Protein AF-A0A257WZ90-F1 (afdb_monomer_lite)

Radius of gyration: 16.27 Å; chains: 1; bounding box: 26×36×58 Å

pLDDT: mean 79.29, std 16.72, range [40.75, 93.0]

Structure (mmCIF, N/CA/C/O backbone):
data_AF-A0A257WZ90-F1
#
_entry.id   AF-A0A257WZ90-F1
#
loop_
_atom_site.group_PDB
_atom_site.id
_atom_site.type_symbol
_atom_site.label_atom_id
_atom_site.label_alt_id
_atom_site.label_comp_id
_atom_site.label_asym_id
_atom_site.label_entity_id
_atom_site.label_seq_id
_atom_site.pdbx_PDB_ins_code
_atom_site.Cartn_x
_atom_site.Cartn_y
_atom_site.Cartn_z
_atom_site.occupancy
_atom_site.B_iso_or_equiv
_atom_site.auth_seq_id
_atom_site.auth_comp_id
_atom_site.auth_asym_id
_atom_site.auth_atom_id
_atom_site.pdbx_PDB_model_num
ATOM 1 N N . MET A 1 1 ? -10.600 -3.052 45.198 1.00 41.41 1 MET A N 1
ATOM 2 C CA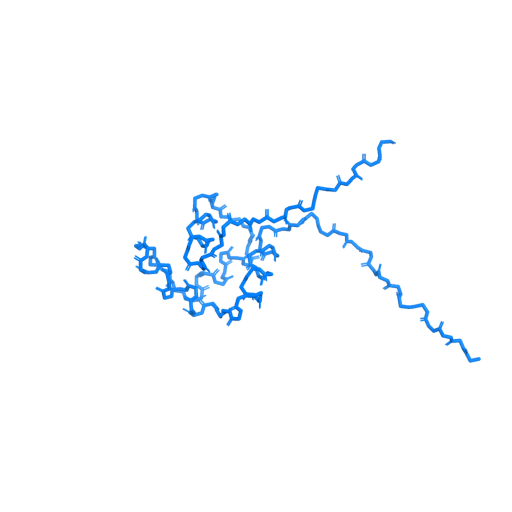 . MET A 1 1 ? -10.120 -3.783 44.007 1.00 41.41 1 MET A CA 1
ATOM 3 C C . MET A 1 1 ? -10.365 -2.874 42.810 1.00 41.41 1 MET A C 1
ATOM 5 O O . MET A 1 1 ? -11.466 -2.852 42.280 1.00 41.41 1 MET A O 1
ATOM 9 N N . GLY A 1 2 ? -9.414 -1.980 42.526 1.00 41.00 2 GLY A N 1
ATOM 10 C CA . GLY A 1 2 ? -9.559 -0.964 41.485 1.00 41.00 2 GLY A CA 1
ATOM 11 C C . GLY A 1 2 ? -9.483 -1.614 40.112 1.00 41.00 2 GLY A C 1
ATOM 12 O O . GLY A 1 2 ? -8.469 -2.220 39.777 1.00 41.00 2 GLY A O 1
ATOM 13 N N . ILE A 1 3 ? -10.565 -1.519 39.348 1.00 57.34 3 ILE A N 1
ATOM 14 C CA . ILE A 1 3 ? -10.549 -1.817 37.920 1.00 57.34 3 ILE A CA 1
ATOM 15 C C . ILE A 1 3 ? -9.850 -0.648 37.242 1.00 57.34 3 ILE A C 1
ATOM 17 O O . ILE A 1 3 ? -10.349 0.472 37.194 1.00 57.34 3 ILE A O 1
ATOM 21 N N . SER A 1 4 ? -8.633 -0.951 36.824 1.00 43.78 4 SER A N 1
ATOM 22 C CA . SER A 1 4 ? -7.687 -0.115 36.118 1.00 43.78 4 SER A CA 1
ATOM 23 C C . SER A 1 4 ? -8.336 0.570 34.920 1.00 43.78 4 SER A C 1
ATOM 25 O O . SER A 1 4 ? -8.820 -0.078 33.990 1.00 43.78 4 SER A O 1
ATOM 27 N N . GLU A 1 5 ? -8.268 1.900 34.937 1.00 49.22 5 GLU A N 1
ATOM 28 C CA . GLU A 1 5 ? -8.301 2.753 33.757 1.00 49.22 5 GLU A CA 1
ATOM 29 C C . GLU A 1 5 ? -7.338 2.192 32.706 1.00 49.22 5 GLU A C 1
ATOM 31 O O . GLU A 1 5 ? -6.123 2.384 32.768 1.00 49.22 5 GLU A O 1
ATOM 36 N N . SER A 1 6 ? -7.877 1.495 31.704 1.00 42.44 6 SER A N 1
ATOM 37 C CA . SER A 1 6 ? -7.170 1.332 30.441 1.00 42.44 6 SER A CA 1
ATOM 38 C C . SER A 1 6 ? -7.351 2.626 29.663 1.00 42.44 6 SER A C 1
ATOM 40 O O . SER A 1 6 ? -8.213 2.770 28.793 1.00 42.44 6 SER A O 1
ATOM 42 N N . SER A 1 7 ? -6.543 3.602 30.064 1.00 41.16 7 SER A N 1
ATOM 43 C CA . SER A 1 7 ? -6.242 4.818 29.335 1.00 41.16 7 SER A CA 1
ATOM 44 C C . SER A 1 7 ? -5.966 4.466 27.875 1.00 41.16 7 SER A C 1
ATOM 46 O O . SER A 1 7 ? -4.883 3.991 27.527 1.00 41.16 7 SER A O 1
ATOM 48 N N . ARG A 1 8 ? -6.944 4.706 26.990 1.00 42.66 8 ARG A N 1
ATOM 49 C CA . ARG A 1 8 ? -6.696 4.812 25.547 1.00 42.66 8 ARG A CA 1
ATOM 50 C C . ARG A 1 8 ? -5.861 6.069 25.334 1.00 42.66 8 ARG A C 1
ATOM 52 O O . ARG A 1 8 ? -6.375 7.160 25.108 1.00 42.66 8 ARG A O 1
ATOM 59 N N . SER A 1 9 ? -4.557 5.882 25.494 1.00 42.03 9 SER A N 1
ATOM 60 C CA . SER A 1 9 ? -3.505 6.858 25.265 1.00 42.03 9 SER A CA 1
ATOM 61 C C . SER A 1 9 ? -3.673 7.502 23.883 1.00 42.03 9 SER A C 1
ATOM 63 O O . SER A 1 9 ? -3.488 6.866 22.851 1.00 42.03 9 SER A O 1
ATOM 65 N N . GLY A 1 10 ? -4.123 8.756 23.869 1.00 44.03 10 GLY A N 1
ATOM 66 C CA . GLY A 1 10 ? -3.150 9.847 23.837 1.00 44.03 10 GLY A CA 1
ATOM 67 C C . GLY A 1 10 ? -2.284 9.960 22.584 1.00 44.03 10 GLY A C 1
ATOM 68 O O . GLY A 1 10 ? -1.086 10.146 22.711 1.00 44.03 10 GLY A O 1
ATOM 69 N N . ALA A 1 11 ? -2.876 9.837 21.401 1.00 40.75 11 ALA A N 1
ATOM 70 C CA . ALA A 1 11 ? -2.523 10.525 20.153 1.00 40.75 11 ALA A CA 1
ATOM 71 C C . ALA A 1 11 ? -3.350 9.837 19.071 1.00 40.75 11 ALA A C 1
ATOM 73 O O . ALA A 1 11 ? -3.180 8.645 18.849 1.00 40.75 11 ALA A O 1
ATOM 74 N N . ARG A 1 12 ? -4.268 10.537 18.403 1.00 47.28 12 ARG A N 1
ATOM 75 C CA . ARG A 1 12 ? -4.705 10.074 17.084 1.00 47.28 12 ARG A CA 1
ATOM 76 C C . ARG A 1 12 ? -3.597 10.548 16.158 1.00 47.28 12 ARG A C 1
ATOM 78 O O . ARG A 1 12 ? -3.545 11.760 15.937 1.00 47.28 12 ARG A O 1
ATOM 85 N N . PRO A 1 13 ? -2.675 9.690 15.677 1.00 45.78 13 PRO A N 1
ATOM 86 C CA . PRO A 1 13 ? -1.907 10.108 14.522 1.00 45.78 13 PRO A CA 1
ATOM 87 C C . PRO A 1 13 ? -2.977 10.467 13.493 1.00 45.78 13 PRO A C 1
ATOM 89 O O . PRO A 1 13 ? -3.921 9.696 13.308 1.00 45.78 13 PRO A O 1
ATOM 92 N N . VAL A 1 14 ? -2.889 11.645 12.880 1.00 51.62 14 VAL A N 1
ATOM 93 C CA . VAL A 1 14 ? -3.445 11.817 11.532 1.00 51.62 14 VAL A CA 1
ATOM 94 C C . VAL A 1 14 ? -3.188 10.502 10.805 1.00 51.62 14 VAL A C 1
ATOM 96 O O . VAL A 1 14 ? -2.062 10.024 10.909 1.00 51.62 14 VAL A O 1
ATOM 99 N N . ASP A 1 15 ? -4.211 9.831 10.268 1.00 58.53 15 ASP A N 1
ATOM 100 C CA . ASP A 1 15 ? -4.049 8.473 9.739 1.00 58.53 15 ASP A CA 1
ATOM 101 C C . ASP A 1 15 ? -2.905 8.484 8.712 1.00 58.53 15 ASP A C 1
ATOM 103 O O . ASP A 1 15 ? -3.090 8.866 7.557 1.00 58.53 15 ASP A O 1
ATOM 107 N N . ASP A 1 16 ? -1.685 8.160 9.162 1.00 74.38 16 ASP A N 1
ATOM 108 C CA . ASP A 1 16 ? -0.500 8.273 8.330 1.00 74.38 16 ASP A CA 1
ATOM 109 C C . ASP A 1 16 ? -0.728 7.296 7.184 1.00 74.38 16 ASP A C 1
ATOM 111 O O . ASP A 1 16 ? -1.179 6.169 7.406 1.00 74.38 16 ASP A O 1
ATOM 115 N N . VAL A 1 17 ? -0.378 7.678 5.958 1.00 81.19 17 VAL A N 1
ATOM 116 C CA . VAL A 1 17 ? -0.615 6.848 4.763 1.00 81.19 17 VAL A CA 1
ATOM 117 C C . VAL A 1 17 ? -0.070 5.415 4.944 1.00 81.19 17 VAL A C 1
ATOM 119 O O . VAL A 1 17 ? -0.649 4.438 4.469 1.00 81.19 17 VAL A O 1
ATOM 122 N N . LYS A 1 18 ? 1.002 5.260 5.738 1.00 84.81 18 LYS A N 1
ATOM 123 C CA . LYS A 1 18 ? 1.561 3.962 6.156 1.00 84.81 18 LYS A CA 1
ATOM 124 C C . LYS A 1 18 ? 0.615 3.126 7.031 1.00 84.81 18 LYS A C 1
ATOM 126 O O . LYS A 1 18 ? 0.595 1.907 6.906 1.00 84.81 18 LYS A O 1
ATOM 131 N N . GLY A 1 19 ? -0.115 3.754 7.949 1.00 86.12 19 GLY A N 1
ATOM 132 C CA . GLY A 1 19 ? -1.070 3.113 8.850 1.00 86.12 19 GLY A CA 1
ATOM 133 C C . GLY A 1 19 ? -2.284 2.605 8.087 1.00 86.12 19 GLY A C 1
ATOM 134 O O . GLY A 1 19 ? -2.670 1.453 8.271 1.00 86.12 19 GLY A O 1
ATOM 135 N N . ILE A 1 20 ? -2.787 3.419 7.157 1.00 86.75 20 ILE A N 1
ATOM 136 C CA . ILE A 1 20 ? -3.848 3.031 6.227 1.00 86.75 20 ILE A CA 1
ATOM 137 C C . ILE A 1 20 ? -3.421 1.793 5.433 1.00 86.75 20 ILE A C 1
ATOM 139 O O . ILE A 1 20 ? -4.085 0.762 5.493 1.00 86.75 20 ILE A O 1
ATOM 143 N N . LEU A 1 21 ? -2.264 1.842 4.766 1.00 87.50 21 LEU A N 1
ATOM 144 C CA . LEU A 1 21 ? -1.806 0.721 3.946 1.00 87.50 21 LEU A CA 1
ATOM 145 C C . LEU A 1 21 ? -1.583 -0.561 4.769 1.00 87.50 21 LEU A C 1
ATOM 147 O O . LEU A 1 21 ? -1.964 -1.649 4.344 1.00 87.50 21 LEU A O 1
ATOM 151 N N . LYS A 1 22 ? -1.020 -0.449 5.980 1.00 87.12 22 LYS A N 1
ATOM 152 C CA . LYS A 1 22 ? -0.856 -1.592 6.896 1.00 87.12 22 LYS A CA 1
ATOM 153 C C . LYS A 1 22 ? -2.193 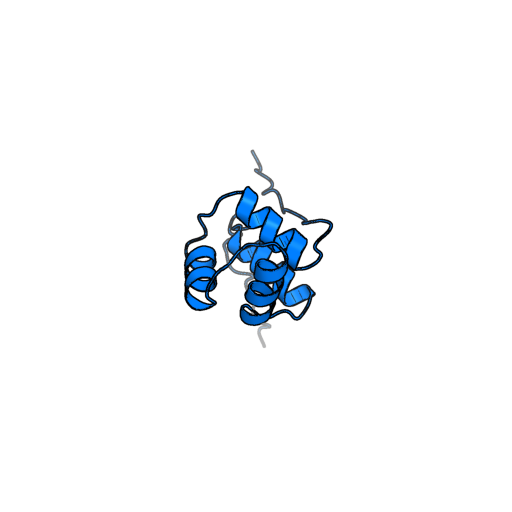-2.176 7.347 1.00 87.12 22 LYS A C 1
ATOM 155 O O . LYS A 1 22 ? -2.313 -3.396 7.450 1.00 87.12 22 LYS A O 1
ATOM 160 N N . ALA A 1 23 ? -3.181 -1.331 7.635 1.00 88.81 23 ALA A N 1
ATOM 161 C CA . ALA A 1 23 ? -4.516 -1.781 8.005 1.00 88.81 23 ALA A CA 1
ATOM 162 C C . ALA A 1 23 ? -5.169 -2.545 6.846 1.00 88.81 23 ALA A C 1
ATOM 164 O O . ALA A 1 23 ? -5.716 -3.623 7.063 1.00 88.81 23 ALA A O 1
ATOM 165 N N . GLU A 1 24 ? -5.038 -2.035 5.623 1.00 89.25 24 GLU A N 1
ATOM 166 C CA . GLU A 1 24 ? -5.563 -2.666 4.413 1.00 89.25 24 GLU A CA 1
ATOM 167 C C . GLU A 1 24 ? -4.892 -4.011 4.095 1.00 89.25 24 GLU A C 1
ATOM 169 O O . GLU A 1 24 ? -5.582 -4.963 3.727 1.00 89.25 24 GLU A O 1
ATOM 174 N N . LEU A 1 25 ? -3.575 -4.132 4.301 1.00 89.75 25 LEU A N 1
ATOM 175 C CA . LEU A 1 25 ? -2.866 -5.414 4.200 1.00 89.75 25 LEU A CA 1
ATOM 176 C C . LEU A 1 25 ? -3.368 -6.414 5.246 1.00 89.75 25 LEU A C 1
ATOM 178 O O . LEU A 1 25 ? -3.707 -7.549 4.912 1.00 89.75 25 LEU A O 1
ATOM 182 N N . LYS A 1 26 ? -3.492 -5.978 6.506 1.00 89.62 26 LYS A N 1
ATOM 183 C CA . LYS A 1 26 ? -3.969 -6.830 7.602 1.00 89.62 26 LYS A CA 1
ATOM 184 C C . LYS A 1 26 ? -5.415 -7.291 7.395 1.00 89.62 26 LYS A C 1
ATOM 186 O O . LYS A 1 26 ? -5.712 -8.448 7.668 1.00 89.62 26 LYS A O 1
ATOM 191 N N . ARG A 1 27 ? -6.302 -6.421 6.895 1.00 88.44 27 ARG A N 1
ATOM 192 C CA . ARG A 1 27 ? -7.706 -6.755 6.578 1.00 88.44 27 ARG A CA 1
ATOM 193 C C . ARG A 1 27 ? -7.821 -7.851 5.520 1.00 88.44 27 ARG A C 1
ATOM 195 O O . ARG A 1 27 ? -8.750 -8.644 5.585 1.00 88.44 27 ARG A O 1
ATOM 202 N N . ARG A 1 28 ? -6.878 -7.899 4.574 1.00 89.75 28 ARG A N 1
ATOM 203 C CA . ARG A 1 28 ? -6.841 -8.890 3.487 1.00 89.75 28 ARG A CA 1
ATOM 204 C C . ARG A 1 28 ? -5.936 -10.092 3.771 1.00 89.75 28 ARG A C 1
ATOM 206 O O . ARG A 1 28 ? -5.836 -10.973 2.929 1.00 89.75 28 ARG A O 1
ATOM 213 N N . GLY A 1 29 ? -5.273 -10.131 4.929 1.00 91.06 29 GLY A N 1
ATOM 214 C CA . GLY A 1 29 ? -4.338 -11.203 5.282 1.00 91.06 29 GLY A CA 1
ATOM 215 C C . GLY A 1 29 ? -3.081 -11.248 4.408 1.00 91.06 29 GLY A C 1
ATOM 216 O O . GLY A 1 29 ? -2.490 -12.311 4.263 1.00 91.06 29 GLY A O 1
ATOM 217 N N . LEU A 1 30 ? -2.682 -10.118 3.817 1.00 91.94 30 LEU A N 1
ATOM 218 C CA . LEU A 1 30 ? -1.541 -10.037 2.905 1.00 91.94 30 LEU A CA 1
ATOM 219 C C . LEU A 1 30 ? -0.264 -9.623 3.637 1.00 91.94 30 LEU A C 1
ATOM 221 O O . LEU A 1 30 ? -0.270 -8.737 4.499 1.00 91.94 30 LEU A O 1
ATOM 225 N N . THR A 1 31 ? 0.849 -10.233 3.248 1.00 91.06 31 THR A N 1
ATOM 226 C CA . THR A 1 31 ? 2.193 -9.860 3.693 1.00 91.06 31 THR A CA 1
ATOM 227 C C . THR A 1 31 ? 2.819 -8.817 2.762 1.00 91.06 31 THR A C 1
ATOM 229 O O . THR A 1 31 ? 2.306 -8.511 1.685 1.00 91.06 31 THR A O 1
ATOM 232 N N . TYR A 1 32 ? 3.965 -8.251 3.158 1.00 90.00 32 TYR A N 1
ATOM 233 C CA . TYR A 1 32 ? 4.728 -7.373 2.262 1.00 90.00 32 TYR A CA 1
ATOM 234 C C . TYR A 1 32 ? 5.265 -8.117 1.035 1.00 90.00 32 TYR A C 1
ATOM 236 O O . TYR A 1 32 ? 5.353 -7.511 -0.028 1.00 90.00 32 TYR A O 1
ATOM 244 N N . ALA A 1 33 ? 5.587 -9.407 1.166 1.00 90.44 33 ALA A N 1
ATOM 245 C CA . ALA A 1 33 ? 6.001 -10.240 0.042 1.00 90.44 33 ALA A CA 1
ATOM 246 C C . ALA A 1 33 ? 4.856 -10.410 -0.970 1.00 90.44 33 ALA A C 1
ATOM 248 O O . ALA A 1 33 ? 5.072 -10.245 -2.169 1.00 90.44 33 ALA A O 1
ATOM 249 N N . ASP A 1 34 ? 3.626 -10.619 -0.489 1.00 91.94 34 ASP A N 1
ATOM 250 C CA . ASP A 1 34 ? 2.443 -10.703 -1.357 1.00 91.94 34 ASP A CA 1
ATOM 251 C C . ASP A 1 34 ? 2.163 -9.374 -2.062 1.00 91.94 34 ASP A C 1
ATOM 253 O O . ASP A 1 34 ? 1.820 -9.353 -3.243 1.00 91.94 34 ASP A O 1
ATOM 257 N N . LEU A 1 35 ? 2.332 -8.250 -1.356 1.00 91.06 35 LEU A N 1
ATOM 258 C CA . LEU A 1 35 ? 2.193 -6.924 -1.957 1.00 91.06 35 LEU A CA 1
ATOM 259 C C . LEU A 1 35 ? 3.239 -6.701 -3.057 1.00 91.06 35 LEU A C 1
ATOM 261 O O . LEU A 1 35 ? 2.888 -6.186 -4.112 1.00 91.06 35 LEU A O 1
ATOM 265 N N . VAL A 1 36 ? 4.495 -7.104 -2.843 1.00 93.00 36 VAL A N 1
ATOM 266 C CA . VAL A 1 36 ? 5.543 -7.038 -3.876 1.00 93.00 36 VAL A CA 1
ATOM 267 C C . VAL A 1 36 ? 5.174 -7.878 -5.097 1.00 93.00 36 VAL A C 1
ATOM 269 O O . VAL A 1 36 ? 5.267 -7.382 -6.218 1.00 93.00 36 VAL A O 1
ATOM 272 N N . ALA A 1 37 ? 4.733 -9.121 -4.890 1.00 92.56 37 ALA A N 1
ATOM 273 C CA . ALA A 1 37 ? 4.351 -10.011 -5.982 1.00 92.56 37 ALA A CA 1
ATOM 274 C C . ALA A 1 37 ? 3.205 -9.415 -6.816 1.00 92.56 37 ALA A C 1
ATOM 276 O O . ALA A 1 37 ? 3.308 -9.320 -8.035 1.00 92.56 37 ALA A O 1
ATOM 277 N N . ARG A 1 38 ? 2.164 -8.904 -6.150 1.00 92.50 38 ARG A N 1
ATOM 278 C CA . ARG A 1 38 ? 1.022 -8.255 -6.812 1.00 92.50 38 ARG A CA 1
ATOM 279 C C . ARG A 1 38 ? 1.414 -6.950 -7.502 1.00 92.50 38 ARG A C 1
ATOM 281 O O . ARG A 1 38 ? 0.957 -6.671 -8.601 1.00 92.50 38 ARG A O 1
ATOM 288 N N . LEU A 1 39 ? 2.283 -6.140 -6.896 1.00 91.50 39 LEU A N 1
ATOM 289 C CA . LEU A 1 39 ? 2.805 -4.929 -7.537 1.00 91.50 39 LEU A CA 1
ATOM 290 C C . LEU A 1 39 ? 3.560 -5.257 -8.832 1.00 91.50 39 LEU A C 1
ATOM 292 O O . LEU A 1 39 ? 3.406 -4.530 -9.815 1.00 91.50 39 LEU A O 1
ATOM 296 N N . ALA A 1 40 ? 4.301 -6.368 -8.866 1.00 91.12 40 ALA A N 1
ATOM 297 C CA . ALA A 1 40 ? 4.992 -6.822 -10.068 1.00 91.12 40 ALA A CA 1
ATOM 298 C C . ALA A 1 40 ? 4.016 -7.190 -11.201 1.00 91.12 40 ALA A C 1
ATOM 300 O O . ALA A 1 40 ? 4.293 -6.866 -12.355 1.00 91.12 40 ALA A O 1
ATOM 301 N N . GLU A 1 41 ? 2.846 -7.762 -10.887 1.00 90.00 41 GLU A N 1
ATOM 302 C CA . GLU A 1 41 ? 1.769 -8.009 -11.867 1.00 90.00 41 GLU A CA 1
ATOM 303 C C . GLU A 1 41 ? 1.232 -6.706 -12.487 1.00 90.00 41 GLU A C 1
ATOM 305 O O . GLU A 1 41 ? 0.820 -6.681 -13.645 1.00 90.00 41 GLU A O 1
ATOM 310 N N . HIS A 1 42 ? 1.308 -5.596 -11.748 1.00 86.19 42 HIS A N 1
ATOM 311 C CA . HIS A 1 42 ? 0.943 -4.255 -12.215 1.00 86.19 42 HIS A CA 1
ATOM 312 C C . HIS A 1 42 ? 2.124 -3.459 -12.805 1.00 86.19 42 HIS A C 1
ATOM 314 O O . HIS A 1 42 ? 2.005 -2.253 -13.030 1.00 86.19 42 HIS A O 1
ATOM 320 N N . GLY A 1 43 ? 3.266 -4.109 -13.061 1.00 86.25 43 GLY A N 1
ATOM 321 C CA . GLY A 1 43 ? 4.454 -3.490 -13.659 1.00 86.25 43 GLY A CA 1
ATOM 322 C C . GLY A 1 43 ? 5.307 -2.668 -12.687 1.00 86.25 43 GLY A C 1
ATOM 323 O O . GLY A 1 43 ? 6.212 -1.951 -13.115 1.00 86.25 43 GLY A O 1
ATOM 324 N N . VAL A 1 44 ? 5.043 -2.758 -11.380 1.00 87.50 44 VAL A N 1
ATOM 325 C CA . VAL A 1 44 ? 5.806 -2.076 -10.329 1.00 87.50 44 VAL A CA 1
ATOM 326 C C . VAL A 1 44 ? 6.761 -3.071 -9.678 1.00 87.50 44 VAL A C 1
ATOM 328 O O . VAL A 1 44 ? 6.378 -3.862 -8.820 1.00 87.50 44 VAL A O 1
ATOM 331 N N . VAL A 1 45 ? 8.032 -3.022 -10.077 1.00 87.19 45 VAL A N 1
ATOM 332 C CA . VAL A 1 45 ? 9.076 -3.881 -9.504 1.00 87.19 45 VAL A CA 1
ATOM 333 C C . VAL A 1 45 ? 9.663 -3.211 -8.266 1.00 87.19 45 VAL A C 1
ATOM 335 O O . VAL A 1 45 ? 10.388 -2.222 -8.356 1.00 87.19 45 VAL A O 1
ATOM 338 N N . GLU A 1 46 ? 9.351 -3.762 -7.100 1.00 87.69 46 GLU A N 1
ATOM 339 C CA . GLU A 1 46 ? 9.872 -3.325 -5.806 1.00 87.69 46 GLU A CA 1
ATOM 340 C C . GLU A 1 46 ? 10.438 -4.535 -5.057 1.00 87.69 46 GLU A C 1
ATOM 342 O O . GLU A 1 46 ? 9.889 -5.627 -5.129 1.00 87.69 46 GLU A O 1
ATOM 347 N N . SER A 1 47 ? 11.516 -4.358 -4.295 1.00 90.19 47 SER A N 1
ATOM 348 C CA . SER A 1 47 ? 11.983 -5.396 -3.364 1.00 90.19 47 SER A CA 1
ATOM 349 C C . SER A 1 47 ? 11.272 -5.249 -2.021 1.00 90.19 47 SER A C 1
ATOM 351 O O . SER A 1 47 ? 10.997 -4.129 -1.591 1.00 90.19 47 SER A O 1
ATOM 353 N N . GLU A 1 48 ? 11.071 -6.342 -1.281 1.00 89.81 48 GLU A N 1
ATOM 354 C CA . GLU A 1 48 ? 10.410 -6.297 0.035 1.00 89.81 48 GLU A CA 1
ATOM 355 C C . GLU A 1 48 ? 11.093 -5.314 1.005 1.00 89.81 48 GLU A C 1
ATOM 357 O O . GLU A 1 48 ? 10.429 -4.560 1.719 1.00 89.81 48 GLU A O 1
ATOM 362 N N . ALA A 1 49 ? 12.429 -5.259 0.988 1.00 89.50 49 ALA A N 1
ATOM 363 C CA . ALA A 1 49 ? 13.201 -4.301 1.775 1.00 89.50 49 ALA A CA 1
ATOM 364 C C . ALA A 1 49 ? 12.933 -2.845 1.354 1.00 89.50 49 ALA A C 1
ATOM 366 O O . ALA A 1 49 ? 12.751 -1.983 2.215 1.00 89.50 49 ALA A O 1
ATOM 367 N N . ASN A 1 50 ? 12.865 -2.566 0.047 1.00 88.50 50 ASN A N 1
ATOM 368 C CA . ASN A 1 50 ? 12.615 -1.218 -0.459 1.00 88.50 50 ASN A CA 1
ATOM 369 C C . ASN A 1 50 ? 11.180 -0.771 -0.168 1.00 88.50 50 ASN A C 1
ATOM 371 O O . ASN A 1 50 ? 10.975 0.318 0.366 1.00 88.50 50 ASN A O 1
ATOM 375 N N . LEU A 1 51 ? 10.204 -1.652 -0.402 1.00 89.94 51 LEU A N 1
ATOM 376 C CA . LEU A 1 51 ? 8.801 -1.441 -0.059 1.00 89.94 51 LEU A CA 1
ATOM 377 C C . LEU A 1 51 ? 8.640 -1.148 1.438 1.00 89.94 51 LEU A C 1
ATOM 379 O O . LEU A 1 51 ? 8.040 -0.139 1.813 1.00 89.94 51 LEU A O 1
ATOM 383 N N . ARG A 1 52 ? 9.229 -1.983 2.305 1.00 88.12 52 ARG A N 1
ATOM 384 C CA . ARG A 1 52 ? 9.206 -1.788 3.762 1.00 88.12 52 ARG A CA 1
ATOM 385 C C . ARG A 1 52 ? 9.793 -0.432 4.145 1.00 88.12 52 ARG A C 1
ATOM 387 O O . ARG A 1 52 ? 9.177 0.292 4.926 1.00 88.12 52 ARG A O 1
ATOM 394 N N . ASN A 1 53 ? 10.940 -0.062 3.579 1.00 89.62 53 ASN A N 1
ATOM 395 C CA . ASN A 1 53 ? 11.588 1.222 3.847 1.00 89.62 53 ASN A CA 1
ATOM 396 C C . ASN A 1 53 ? 10.734 2.409 3.375 1.00 89.62 53 ASN A C 1
ATOM 398 O O . ASN A 1 53 ? 10.588 3.389 4.105 1.00 89.62 53 ASN A O 1
ATOM 402 N N . LYS A 1 54 ? 10.122 2.312 2.192 1.00 87.69 54 LYS A N 1
ATOM 403 C CA . LYS A 1 54 ? 9.262 3.342 1.592 1.00 87.69 54 LYS A CA 1
ATOM 404 C C . LYS A 1 54 ? 7.994 3.569 2.416 1.00 87.69 54 LYS A C 1
ATOM 406 O O . LYS A 1 54 ? 7.680 4.703 2.773 1.00 87.69 54 LYS A O 1
ATOM 411 N N . ILE A 1 55 ? 7.331 2.485 2.823 1.00 86.94 55 ILE A N 1
ATOM 412 C CA . ILE A 1 55 ? 6.165 2.530 3.715 1.00 86.94 55 ILE A CA 1
ATOM 413 C C . ILE A 1 55 ? 6.564 3.059 5.097 1.00 86.94 55 ILE A C 1
ATOM 415 O O . ILE A 1 55 ? 5.851 3.880 5.670 1.00 86.94 55 ILE A O 1
ATOM 419 N N . SER A 1 56 ? 7.709 2.629 5.639 1.00 85.00 56 SER A N 1
ATOM 420 C CA . SER A 1 56 ? 8.185 3.077 6.953 1.00 85.00 56 SER A CA 1
ATOM 421 C C . SER A 1 56 ? 8.486 4.575 6.987 1.00 85.00 56 SER A C 1
ATOM 423 O O . SER A 1 56 ? 8.188 5.226 7.986 1.00 85.00 56 SER A O 1
ATOM 425 N N . ARG A 1 57 ? 9.041 5.129 5.901 1.00 83.12 57 ARG A N 1
ATOM 426 C CA . ARG A 1 57 ? 9.296 6.571 5.751 1.00 83.12 57 ARG A CA 1
ATOM 427 C C . ARG A 1 57 ? 8.009 7.384 5.605 1.00 83.12 57 ARG A C 1
ATOM 429 O O . ARG A 1 57 ? 8.022 8.571 5.899 1.00 83.12 57 ARG A O 1
ATOM 436 N N . GLY A 1 58 ? 6.913 6.766 5.156 1.00 77.25 58 GLY A N 1
ATOM 437 C CA . GLY A 1 58 ? 5.595 7.404 5.047 1.00 77.25 58 GLY A CA 1
ATOM 438 C C . GLY A 1 58 ? 5.485 8.490 3.971 1.00 77.25 58 GLY A C 1
ATOM 439 O O . GLY A 1 58 ? 4.438 9.115 3.862 1.00 77.25 58 GLY A O 1
ATOM 440 N N . SER A 1 59 ? 6.537 8.699 3.175 1.00 77.88 59 SER A N 1
ATOM 441 C CA . SER A 1 59 ? 6.570 9.647 2.063 1.00 77.88 59 SER A CA 1
ATOM 442 C C . SER A 1 59 ? 6.731 8.876 0.757 1.00 77.88 59 SER A C 1
ATOM 444 O O . SER A 1 59 ? 7.788 8.314 0.465 1.00 77.88 59 SER A O 1
ATOM 446 N N . PHE A 1 60 ? 5.644 8.794 -0.002 1.00 84.75 60 PHE A N 1
ATOM 447 C CA . PHE A 1 60 ? 5.593 8.213 -1.337 1.00 84.75 60 PHE A CA 1
ATOM 448 C C . PHE A 1 60 ? 4.532 8.933 -2.162 1.00 84.75 60 PHE A C 1
ATOM 450 O O . PHE A 1 60 ? 3.690 9.657 -1.633 1.00 84.75 60 PHE A O 1
ATOM 457 N N . THR A 1 61 ? 4.593 8.760 -3.479 1.00 87.75 61 THR A N 1
ATOM 458 C CA . THR A 1 61 ? 3.659 9.416 -4.391 1.00 87.75 61 THR A CA 1
ATOM 459 C C . THR A 1 61 ? 2.246 8.856 -4.224 1.00 87.75 61 THR A C 1
ATOM 461 O O . THR A 1 61 ? 2.057 7.672 -3.941 1.00 87.75 61 THR A O 1
ATOM 464 N N . ALA A 1 62 ? 1.234 9.692 -4.466 1.00 86.75 62 ALA A N 1
ATOM 465 C CA . ALA A 1 62 ? -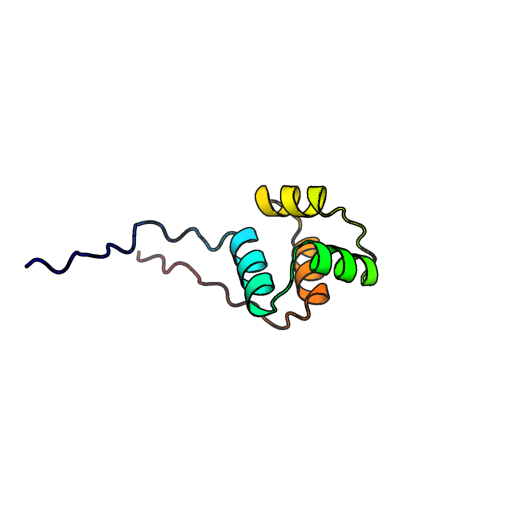0.159 9.242 -4.498 1.00 86.75 62 ALA A CA 1
ATOM 466 C C . ALA A 1 62 ? -0.387 8.149 -5.561 1.00 86.75 62 ALA A C 1
ATOM 468 O O . ALA A 1 62 ? -1.162 7.224 -5.341 1.00 86.75 62 ALA A O 1
ATOM 469 N N . ALA A 1 63 ? 0.346 8.205 -6.679 1.00 89.94 63 ALA A N 1
ATOM 470 C CA . ALA A 1 63 ? 0.326 7.161 -7.700 1.00 89.94 63 ALA A CA 1
ATOM 471 C C . ALA A 1 63 ? 0.766 5.800 -7.136 1.00 89.94 63 ALA A C 1
ATOM 473 O O . ALA A 1 63 ? 0.064 4.811 -7.319 1.00 89.94 63 ALA A O 1
ATOM 474 N N . PHE A 1 64 ? 1.872 5.760 -6.385 1.00 89.00 64 PHE A N 1
ATOM 475 C CA . PHE A 1 64 ? 2.339 4.535 -5.735 1.00 89.00 64 PHE A CA 1
ATOM 476 C C . PHE A 1 64 ? 1.331 4.011 -4.709 1.00 89.00 64 PHE A C 1
ATOM 478 O O . PHE A 1 64 ? 1.096 2.810 -4.618 1.00 89.00 64 PHE A O 1
ATOM 485 N N . PHE A 1 65 ? 0.695 4.911 -3.956 1.00 89.19 65 PHE A N 1
ATOM 486 C CA . PHE A 1 65 ? -0.363 4.527 -3.027 1.00 89.19 65 PHE A CA 1
ATOM 487 C C . PHE A 1 65 ? -1.519 3.818 -3.739 1.00 89.19 65 PHE A C 1
ATOM 489 O O . PHE A 1 65 ? -1.909 2.726 -3.336 1.00 89.19 65 PHE A O 1
ATOM 496 N N . LEU A 1 66 ? -2.029 4.412 -4.821 1.00 90.19 66 LEU A N 1
ATOM 497 C CA . LEU A 1 66 ? -3.110 3.837 -5.619 1.00 90.19 66 LEU A CA 1
ATOM 498 C C . LEU A 1 66 ? -2.701 2.510 -6.262 1.00 90.19 66 LEU A C 1
ATOM 500 O O . LEU A 1 66 ? -3.487 1.574 -6.241 1.00 90.19 66 LEU A O 1
ATOM 504 N N . GLN A 1 67 ? -1.468 2.391 -6.759 1.00 91.19 67 GLN A N 1
ATOM 505 C CA . GLN A 1 67 ? -0.940 1.124 -7.275 1.00 91.19 67 GLN A CA 1
ATOM 506 C C . GLN A 1 67 ? -0.970 0.028 -6.208 1.00 91.19 67 GLN A C 1
ATOM 508 O O . GLN A 1 67 ? -1.436 -1.072 -6.484 1.00 91.19 67 GLN A O 1
ATOM 513 N N . CYS A 1 68 ? -0.548 0.331 -4.976 1.00 90.75 68 CYS A N 1
ATOM 514 C CA . CYS A 1 68 ? -0.645 -0.616 -3.868 1.00 90.75 68 CYS A CA 1
ATOM 515 C C . CYS A 1 68 ? -2.097 -1.006 -3.572 1.00 90.75 68 C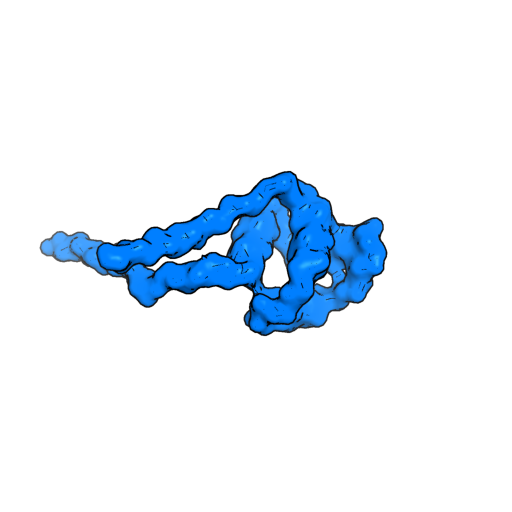YS A C 1
ATOM 517 O O . CYS A 1 68 ? -2.367 -2.181 -3.348 1.00 90.75 68 CYS A O 1
ATOM 519 N N . LEU A 1 69 ? -3.028 -0.046 -3.572 1.00 91.31 69 LEU A N 1
ATOM 520 C CA . LEU A 1 69 ? -4.450 -0.312 -3.339 1.00 91.31 69 LEU A CA 1
ATOM 521 C C . LEU A 1 69 ? -5.059 -1.186 -4.441 1.00 91.31 69 LEU A C 1
ATOM 523 O O . LEU A 1 69 ? -5.748 -2.154 -4.135 1.00 91.31 69 LEU A O 1
ATOM 527 N N . VAL A 1 70 ? -4.763 -0.899 -5.706 1.00 91.81 70 VAL A N 1
ATOM 528 C CA . VAL A 1 70 ? -5.226 -1.701 -6.846 1.00 91.81 70 VAL A CA 1
ATOM 529 C C . VAL A 1 70 ? -4.634 -3.111 -6.783 1.00 91.81 70 VAL A C 1
ATOM 531 O O . VAL A 1 70 ? -5.382 -4.079 -6.887 1.00 91.81 70 VAL A O 1
ATOM 534 N N . ALA A 1 71 ? -3.336 -3.237 -6.493 1.00 92.12 71 ALA A N 1
ATOM 535 C CA . ALA A 1 71 ? -2.644 -4.523 -6.379 1.00 92.12 71 ALA A CA 1
ATOM 536 C C . ALA A 1 71 ? -3.239 -5.440 -5.300 1.00 92.12 71 ALA A C 1
ATOM 538 O O . ALA A 1 71 ? -3.321 -6.659 -5.465 1.00 92.12 71 ALA A O 1
ATOM 539 N N . ILE A 1 72 ? -3.692 -4.870 -4.182 1.00 90.50 72 ILE A N 1
ATOM 540 C CA . ILE A 1 72 ? -4.345 -5.641 -3.115 1.00 90.50 72 ILE A CA 1
ATOM 541 C C . ILE A 1 72 ? -5.852 -5.822 -3.334 1.00 90.50 72 ILE A C 1
ATOM 543 O O . ILE A 1 72 ? -6.488 -6.472 -2.510 1.00 90.50 72 ILE A O 1
ATOM 547 N N . GLY A 1 73 ? -6.438 -5.269 -4.400 1.00 89.25 73 GLY A N 1
ATOM 548 C CA . GLY A 1 73 ? -7.886 -5.303 -4.625 1.00 89.25 73 GLY A CA 1
ATOM 549 C C . GLY A 1 73 ? -8.656 -4.461 -3.603 1.00 89.25 73 GLY A C 1
ATOM 550 O O . GLY A 1 73 ? -9.632 -4.916 -3.006 1.00 89.25 73 GLY A O 1
ATOM 551 N N . CYS A 1 74 ? -8.170 -3.255 -3.311 1.00 90.31 74 CYS A N 1
ATOM 552 C CA . CYS A 1 74 ? -8.861 -2.287 -2.472 1.00 90.31 74 CYS A CA 1
ATOM 553 C C . CYS A 1 74 ? -9.711 -1.339 -3.315 1.00 90.31 74 CYS A C 1
ATOM 555 O O . CYS A 1 74 ? -9.180 -0.502 -4.038 1.00 90.31 74 CYS A O 1
ATOM 557 N N . GLU A 1 75 ? -11.032 -1.471 -3.189 1.00 87.88 75 GLU A N 1
ATOM 558 C CA . GLU A 1 75 ? -12.004 -0.626 -3.891 1.00 87.88 75 GLU A CA 1
ATOM 559 C C . GLU A 1 75 ? -12.210 0.729 -3.205 1.00 87.88 75 GLU A C 1
ATOM 561 O O . GLU A 1 75 ? -12.395 1.744 -3.872 1.00 87.88 75 GLU A O 1
ATOM 566 N N . TYR A 1 76 ? -12.170 0.762 -1.870 1.00 88.12 76 TYR A N 1
ATOM 567 C CA . TYR A 1 76 ? -12.358 1.986 -1.100 1.00 88.12 76 TYR A CA 1
ATOM 568 C C . TYR A 1 76 ? -11.516 1.991 0.175 1.00 88.12 76 TYR A C 1
ATOM 570 O O . TYR A 1 76 ? -11.334 0.974 0.842 1.00 88.12 76 TYR A O 1
ATOM 578 N N . VAL A 1 77 ? -11.047 3.182 0.542 1.00 87.06 77 VAL A N 1
ATOM 579 C CA . VAL A 1 77 ? -10.328 3.441 1.789 1.00 87.06 77 VAL A CA 1
ATOM 580 C C . VAL A 1 77 ? -11.112 4.469 2.589 1.00 87.06 77 VAL A C 1
ATOM 582 O O . VAL A 1 77 ? -11.454 5.536 2.081 1.00 87.06 77 V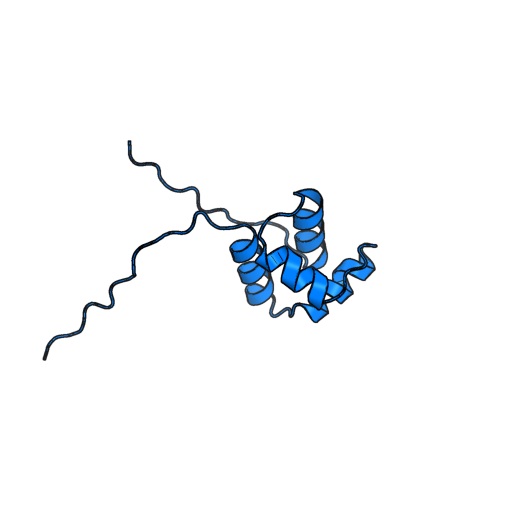AL A O 1
ATOM 585 N N . GLN A 1 78 ? -11.377 4.167 3.858 1.00 83.69 78 GLN A N 1
ATOM 586 C CA . GLN A 1 78 ? -12.005 5.115 4.770 1.00 83.69 78 GLN A CA 1
ATOM 587 C C . GLN A 1 78 ? -10.933 5.919 5.507 1.00 83.69 78 GLN A C 1
ATOM 589 O O . GLN A 1 78 ? -10.149 5.359 6.270 1.00 83.69 78 GLN A O 1
ATOM 594 N N . ILE A 1 79 ? -10.934 7.235 5.309 1.00 83.50 79 ILE A N 1
ATOM 595 C CA . ILE A 1 79 ? -10.022 8.163 5.986 1.00 83.50 79 ILE A CA 1
ATOM 596 C C . ILE A 1 79 ? -10.770 8.796 7.161 1.00 83.50 79 ILE A C 1
ATOM 598 O O . ILE A 1 79 ? -11.838 9.380 6.960 1.00 83.50 79 ILE A O 1
ATOM 602 N N . GLN A 1 80 ? -10.238 8.692 8.384 1.00 76.75 80 GLN A N 1
ATOM 603 C CA . GLN A 1 80 ? -10.814 9.418 9.514 1.00 76.75 80 GLN A CA 1
ATOM 604 C C . GLN A 1 80 ? -10.318 10.857 9.474 1.00 76.75 80 GLN A C 1
ATOM 606 O O . GLN A 1 80 ? -9.160 11.159 9.762 1.00 76.75 80 GLN A O 1
ATOM 611 N N . VAL A 1 81 ? -11.214 11.773 9.122 1.00 75.44 81 VAL A N 1
ATOM 612 C CA . VAL A 1 81 ? -10.900 13.199 9.174 1.00 75.44 81 VAL A CA 1
ATOM 613 C C . VAL A 1 81 ? -10.872 13.619 10.647 1.00 75.44 81 VAL A C 1
ATOM 615 O O . VAL A 1 81 ? -11.857 13.392 11.362 1.00 75.44 81 VAL A O 1
ATOM 618 N N . PRO A 1 82 ? -9.771 14.208 11.149 1.00 67.38 82 PRO A N 1
ATOM 619 C C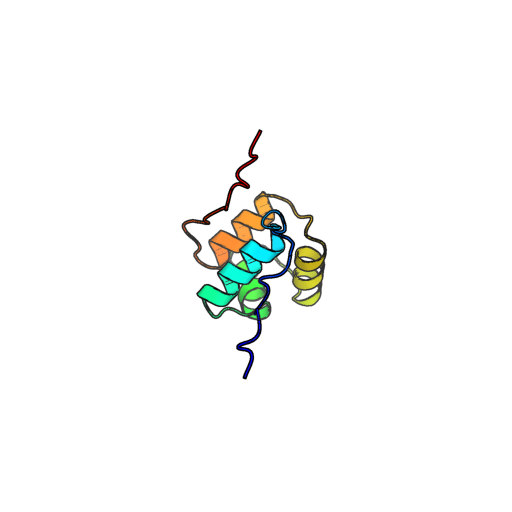A . PRO A 1 82 ? -9.758 14.728 12.503 1.00 67.38 82 PRO A CA 1
ATOM 620 C C . PRO A 1 82 ? -10.824 15.817 12.614 1.00 67.38 82 PRO A C 1
ATOM 622 O O . PRO A 1 82 ? -10.825 16.793 11.866 1.00 67.38 82 PRO A O 1
ATOM 625 N N . VAL A 1 83 ? -11.752 15.640 13.555 1.00 71.06 83 VAL A N 1
ATOM 626 C CA . VAL A 1 83 ? -12.723 16.679 13.902 1.00 71.06 83 VAL A CA 1
ATOM 627 C C . VAL A 1 83 ? -11.943 17.803 14.575 1.00 71.06 83 VAL A C 1
ATOM 629 O O . VAL A 1 83 ? -11.655 17.738 15.771 1.00 71.06 83 VAL A O 1
ATOM 632 N N . THR A 1 84 ? -11.552 18.810 13.797 1.00 72.25 84 THR A N 1
ATOM 633 C CA . THR A 1 84 ? -10.978 20.048 14.322 1.00 72.25 84 THR A CA 1
ATOM 634 C C . THR A 1 84 ? -12.091 20.783 15.050 1.00 72.25 84 THR A C 1
ATOM 636 O O . THR A 1 84 ? -12.884 21.501 14.442 1.00 72.25 84 THR A O 1
ATOM 639 N N . ARG A 1 85 ? -12.199 20.552 16.359 1.00 62.44 85 ARG A N 1
ATOM 640 C CA . ARG A 1 85 ? -13.082 21.335 17.218 1.00 62.44 85 ARG A CA 1
ATOM 641 C C . ARG A 1 85 ? -12.455 22.730 17.319 1.00 62.44 85 ARG A C 1
ATOM 643 O O . ARG A 1 85 ? -11.420 22.874 17.963 1.00 62.44 85 ARG A O 1
ATOM 650 N N . ARG A 1 86 ? -13.008 23.690 16.571 1.00 59.59 86 ARG A N 1
ATOM 651 C CA . ARG A 1 86 ? -12.756 25.120 16.786 1.00 59.59 86 ARG A CA 1
ATOM 652 C C . ARG A 1 86 ? -13.421 25.573 18.077 1.00 59.59 86 ARG A C 1
ATOM 654 O O . ARG A 1 86 ? -14.474 24.986 18.417 1.00 59.59 86 ARG A O 1
#

Foldseek 3Di:
DDDDPPPPDDDDPQCQLLNQLVVLCVVLVHDLVQLQVLLVVVVRHDDSVRSVVCSVVSDDDPVVSVSSCVSSVNPDTDGDDPPPDD

Sequence (86 aa):
MGISESSRSGARPVDDVKGILKAELKRRGLTYADLVARLAEHGVVESEANLRNKISRGSFTAAFFLQCLVAIGCEYVQIQVPVTRR

Secondary structure (DSSP, 8-state):
---------S------HHHHHHHHHHHTT--HHHHHHHHHHTT----HHHHHHHHHHT---HHHHHHHHHHTT-------------